Protein AF-A0A8T1FCG0-F1 (afdb_monomer)

Structure (mmCIF, N/CA/C/O backbone):
data_AF-A0A8T1FCG0-F1
#
_entry.id   AF-A0A8T1FCG0-F1
#
loop_
_atom_site.group_PDB
_atom_site.id
_atom_site.type_symbol
_atom_site.label_atom_id
_atom_site.label_alt_id
_atom_site.label_comp_id
_atom_site.label_asym_id
_atom_site.label_entity_id
_atom_site.label_seq_id
_atom_site.pdbx_PDB_ins_code
_atom_site.Cartn_x
_atom_site.Cartn_y
_atom_site.Cartn_z
_atom_site.occupancy
_atom_site.B_iso_or_equiv
_atom_site.auth_seq_id
_atom_site.auth_comp_id
_atom_site.auth_asym_id
_atom_site.auth_atom_id
_atom_site.pdbx_PDB_model_num
ATOM 1 N N . MET A 1 1 ? 35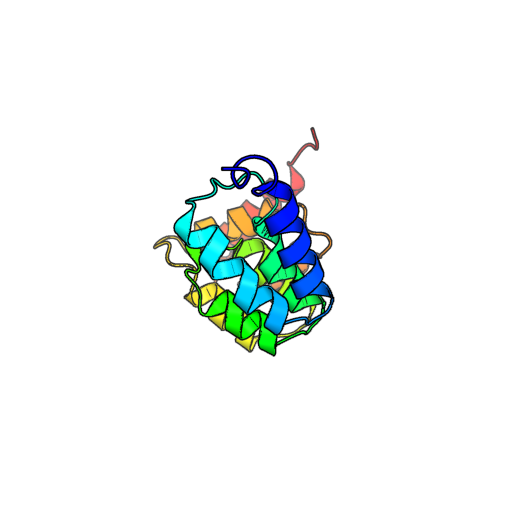.659 -5.827 -9.147 1.00 42.56 1 MET A N 1
ATOM 2 C CA . MET A 1 1 ? 35.041 -5.728 -7.807 1.00 42.56 1 MET A CA 1
ATOM 3 C C . MET A 1 1 ? 34.574 -4.285 -7.598 1.00 42.56 1 MET A C 1
ATOM 5 O O . MET A 1 1 ? 35.308 -3.496 -7.034 1.00 42.56 1 MET A O 1
ATOM 9 N N . TYR A 1 2 ? 33.410 -3.914 -8.152 1.00 37.88 2 TYR A N 1
ATOM 10 C CA . TYR A 1 2 ? 32.865 -2.536 -8.145 1.00 37.88 2 TYR A CA 1
ATOM 11 C C . TYR A 1 2 ? 31.320 -2.526 -8.017 1.00 37.88 2 TYR A C 1
ATOM 13 O O . TYR A 1 2 ? 30.64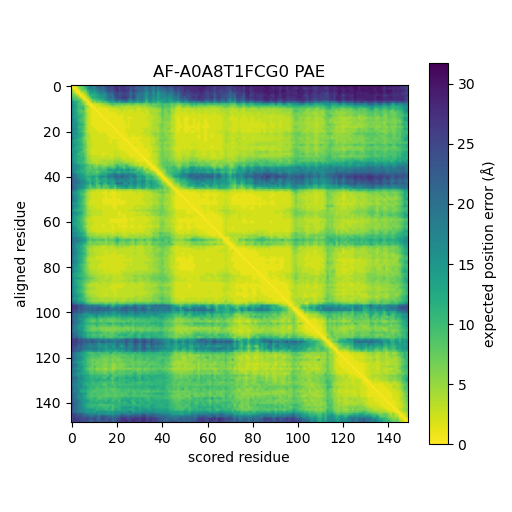2 -1.688 -8.591 1.00 37.88 2 TYR A O 1
ATOM 21 N N . MET A 1 3 ? 30.731 -3.489 -7.296 1.00 43.03 3 MET A N 1
ATOM 22 C CA . MET A 1 3 ? 29.271 -3.725 -7.287 1.00 43.03 3 MET A CA 1
ATOM 23 C C . MET A 1 3 ? 28.628 -3.631 -5.888 1.00 43.03 3 MET A C 1
ATOM 25 O O . MET A 1 3 ? 27.676 -4.355 -5.613 1.00 43.03 3 MET A O 1
ATOM 29 N N . CYS A 1 4 ? 29.126 -2.772 -4.984 1.00 42.62 4 CYS A N 1
ATOM 30 C CA . CYS A 1 4 ? 28.611 -2.734 -3.600 1.00 42.62 4 CYS A CA 1
ATOM 31 C C . CYS A 1 4 ? 28.156 -1.384 -3.017 1.00 42.62 4 CYS A C 1
ATOM 33 O O . CYS A 1 4 ? 27.703 -1.403 -1.882 1.00 42.62 4 CYS A O 1
ATOM 35 N N . TYR A 1 5 ? 28.179 -0.243 -3.721 1.00 41.16 5 TYR A N 1
ATOM 36 C CA . TYR A 1 5 ? 27.904 1.048 -3.043 1.00 41.16 5 TYR A CA 1
ATOM 37 C C . TYR A 1 5 ? 26.770 1.937 -3.580 1.00 41.16 5 TYR A C 1
ATOM 39 O O . TYR A 1 5 ? 26.550 3.001 -3.015 1.00 41.16 5 TYR A O 1
ATOM 47 N N . LEU A 1 6 ? 25.993 1.523 -4.590 1.00 41.69 6 LEU A N 1
ATOM 48 C CA . LEU A 1 6 ? 24.911 2.373 -5.140 1.00 41.69 6 LEU A CA 1
ATOM 49 C C . LEU A 1 6 ? 23.473 1.909 -4.844 1.00 41.69 6 LEU A C 1
ATOM 51 O O . LEU A 1 6 ? 22.525 2.597 -5.200 1.00 41.69 6 LEU A O 1
ATOM 55 N N . ALA A 1 7 ? 23.268 0.741 -4.237 1.00 50.88 7 ALA A N 1
ATOM 56 C CA . ALA A 1 7 ? 22.114 -0.070 -4.632 1.00 50.88 7 ALA A CA 1
ATOM 57 C C . ALA A 1 7 ? 20.973 -0.269 -3.613 1.00 50.88 7 ALA A C 1
ATOM 59 O O . ALA A 1 7 ? 20.158 -1.144 -3.867 1.00 50.88 7 ALA A O 1
ATOM 60 N N . SER A 1 8 ? 20.847 0.500 -2.518 1.00 65.31 8 SER A N 1
ATOM 61 C CA . SER A 1 8 ? 19.607 0.422 -1.708 1.00 65.31 8 SER A CA 1
ATOM 62 C C . SER A 1 8 ? 18.574 1.500 -2.059 1.00 65.31 8 SER A C 1
ATOM 64 O O . SER A 1 8 ? 17.501 1.117 -2.514 1.00 65.31 8 SER A O 1
ATOM 66 N N . PRO A 1 9 ? 18.845 2.821 -1.991 1.00 67.88 9 PRO A N 1
ATOM 67 C CA . PRO A 1 9 ? 17.790 3.815 -2.196 1.00 67.88 9 PRO A CA 1
ATOM 68 C C . PRO A 1 9 ? 17.453 3.965 -3.679 1.00 67.88 9 PRO A C 1
ATOM 70 O O . PRO A 1 9 ? 16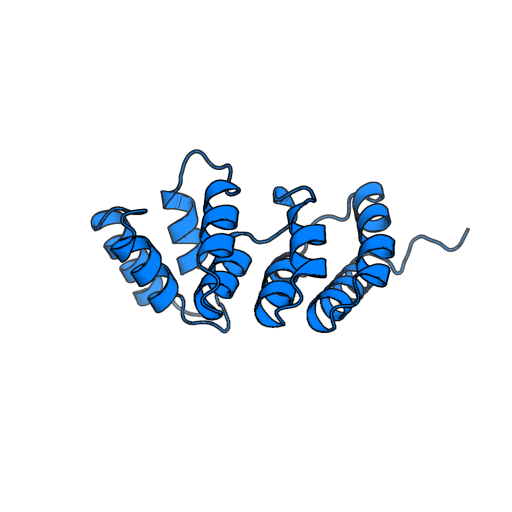.288 3.941 -4.041 1.00 67.88 9 PRO A O 1
ATOM 73 N N . ALA A 1 10 ? 18.472 4.010 -4.542 1.00 77.19 10 ALA A N 1
ATOM 74 C CA . ALA A 1 10 ? 18.288 4.188 -5.980 1.00 77.19 10 ALA A CA 1
ATOM 75 C C . ALA A 1 10 ? 17.562 3.007 -6.646 1.00 77.19 10 ALA A C 1
ATOM 77 O O . ALA A 1 10 ? 16.865 3.200 -7.635 1.00 77.19 10 ALA A O 1
ATOM 78 N N . ALA A 1 11 ? 17.713 1.786 -6.118 1.00 80.12 11 ALA A N 1
ATOM 79 C CA . ALA A 1 11 ? 17.000 0.619 -6.635 1.00 80.12 11 ALA A CA 1
ATOM 80 C C . ALA A 1 11 ? 15.502 0.688 -6.309 1.00 80.12 11 ALA A C 1
ATOM 82 O O . ALA A 1 11 ? 14.684 0.387 -7.173 1.00 80.12 11 ALA A O 1
ATOM 83 N N . PHE A 1 12 ? 15.149 1.120 -5.095 1.00 80.75 12 PHE A N 1
ATOM 84 C CA . PHE A 1 12 ? 13.755 1.352 -4.724 1.00 80.75 12 PHE A CA 1
ATOM 85 C C . PHE A 1 12 ? 13.170 2.571 -5.436 1.00 80.75 12 PHE A C 1
ATOM 87 O O . PHE A 1 12 ? 12.069 2.460 -5.947 1.00 80.75 12 PHE A O 1
ATOM 94 N N . ASP A 1 13 ? 13.921 3.667 -5.582 1.00 84.88 13 ASP A N 1
ATOM 95 C CA . ASP A 1 13 ? 13.491 4.839 -6.360 1.00 84.88 13 ASP A CA 1
ATOM 96 C C . ASP A 1 13 ? 13.232 4.467 -7.834 1.00 84.88 13 ASP A C 1
ATOM 98 O O . ASP A 1 13 ? 12.259 4.905 -8.442 1.00 84.88 13 ASP A O 1
ATOM 102 N N . ALA A 1 14 ? 14.086 3.620 -8.421 1.00 86.81 14 ALA A N 1
ATOM 103 C CA . ALA A 1 14 ? 13.901 3.126 -9.783 1.00 86.81 14 ALA A CA 1
ATOM 104 C C . ALA A 1 14 ? 12.711 2.164 -9.902 1.00 86.81 14 ALA A C 1
ATOM 106 O O . ALA A 1 14 ? 11.993 2.206 -10.900 1.00 86.81 14 ALA A O 1
ATOM 107 N N . LEU A 1 15 ? 12.495 1.303 -8.902 1.00 88.62 15 LEU A N 1
ATOM 108 C CA . LEU A 1 15 ? 11.327 0.425 -8.851 1.00 88.62 15 LEU A CA 1
ATOM 109 C C . LEU A 1 15 ? 10.034 1.233 -8.694 1.00 88.62 15 LEU A C 1
ATOM 111 O O . LEU A 1 15 ? 9.045 0.920 -9.348 1.00 88.62 15 LEU A O 1
ATOM 115 N N . ASP A 1 16 ? 10.065 2.286 -7.885 1.00 89.00 16 ASP A N 1
ATOM 116 C CA . ASP A 1 16 ? 8.945 3.195 -7.679 1.00 89.00 16 ASP A CA 1
ATOM 117 C C . ASP A 1 16 ? 8.601 3.968 -8.957 1.00 89.00 16 ASP A C 1
ATOM 119 O O . ASP A 1 16 ? 7.464 3.967 -9.424 1.00 89.00 16 ASP A O 1
ATOM 123 N N . ALA A 1 17 ? 9.612 4.522 -9.629 1.00 91.12 17 ALA A N 1
ATOM 124 C CA . ALA A 1 17 ? 9.427 5.141 -10.936 1.00 91.12 17 ALA A CA 1
ATOM 125 C C . ALA A 1 17 ? 8.883 4.143 -11.972 1.00 91.12 17 ALA A C 1
ATOM 127 O O . ALA A 1 17 ? 8.036 4.503 -12.790 1.00 91.12 17 ALA A O 1
ATOM 128 N N . ALA A 1 18 ? 9.340 2.889 -11.957 1.00 92.75 18 ALA A N 1
ATOM 129 C CA . ALA A 1 18 ? 8.804 1.851 -12.833 1.00 92.75 18 ALA A CA 1
ATOM 130 C C . ALA A 1 18 ? 7.336 1.524 -12.514 1.00 92.75 18 ALA A C 1
ATOM 132 O O . ALA A 1 18 ? 6.550 1.341 -13.441 1.00 92.75 18 ALA A O 1
ATOM 133 N N . ALA A 1 19 ? 6.957 1.504 -11.234 1.00 92.50 19 ALA A N 1
ATOM 134 C CA . ALA A 1 19 ? 5.582 1.320 -10.779 1.00 92.50 19 ALA A CA 1
ATOM 135 C C . ALA A 1 19 ? 4.657 2.449 -11.245 1.00 92.50 19 ALA A C 1
ATOM 137 O O . ALA A 1 19 ? 3.606 2.175 -11.823 1.00 92.50 19 ALA A O 1
ATOM 138 N N . VAL A 1 20 ? 5.082 3.703 -11.077 1.00 93.81 20 VAL A N 1
ATOM 139 C CA . VAL A 1 20 ? 4.322 4.888 -11.503 1.00 93.81 20 VAL A CA 1
ATOM 140 C C . VAL A 1 20 ? 4.169 4.971 -13.024 1.00 93.81 20 VAL A C 1
ATOM 142 O O . VAL A 1 20 ? 3.145 5.446 -13.498 1.00 93.81 20 VAL A O 1
ATOM 145 N N . ASN A 1 21 ? 5.168 4.526 -13.794 1.00 95.38 21 ASN A N 1
ATOM 146 C CA . ASN A 1 21 ? 5.153 4.614 -15.261 1.00 95.38 21 ASN A CA 1
ATOM 147 C C . ASN A 1 21 ? 4.677 3.329 -15.969 1.00 95.38 21 ASN A C 1
ATOM 149 O O . ASN A 1 21 ? 4.607 3.303 -17.197 1.00 95.38 21 ASN A O 1
ATOM 153 N N . GLY A 1 22 ? 4.398 2.245 -15.236 1.00 94.19 22 GLY A N 1
ATOM 154 C CA . GLY A 1 22 ? 3.942 0.977 -15.820 1.00 94.19 22 GLY A CA 1
ATOM 155 C C . GLY A 1 22 ? 5.042 0.143 -16.489 1.00 94.19 22 GLY A C 1
ATOM 156 O O . GLY A 1 22 ? 4.763 -0.688 -17.350 1.00 94.19 22 GLY A O 1
ATOM 157 N N . HIS A 1 23 ? 6.308 0.345 -16.124 1.00 95.50 23 HIS A N 1
ATOM 158 C CA . HIS A 1 23 ? 7.449 -0.374 -16.702 1.00 95.50 23 HIS A CA 1
ATOM 159 C C . HIS A 1 23 ? 7.671 -1.733 -16.013 1.00 95.50 23 HIS A C 1
ATOM 161 O O . HIS A 1 23 ? 8.599 -1.922 -15.217 1.00 95.50 23 HIS A O 1
ATOM 167 N N . LEU A 1 24 ? 6.800 -2.703 -16.306 1.00 95.00 24 LEU A N 1
ATOM 168 C CA . LEU A 1 24 ? 6.853 -4.049 -15.720 1.00 95.00 24 LEU A CA 1
ATOM 169 C C . LEU A 1 24 ? 8.190 -4.772 -15.969 1.00 95.00 24 LEU A C 1
ATOM 171 O O . LEU A 1 24 ? 8.664 -5.526 -15.119 1.00 95.00 24 LEU A O 1
ATOM 175 N N . ASP A 1 25 ? 8.804 -4.564 -17.128 1.00 94.25 25 ASP A N 1
ATOM 176 C CA . ASP A 1 25 ? 10.103 -5.128 -17.499 1.00 94.25 25 ASP A CA 1
ATOM 177 C C . ASP A 1 25 ? 11.226 -4.688 -16.546 1.00 94.25 25 ASP A C 1
ATOM 179 O O . ASP A 1 25 ? 12.004 -5.521 -16.070 1.00 94.25 25 ASP A O 1
ATOM 183 N N . VAL A 1 26 ? 11.250 -3.404 -16.185 1.00 90.12 26 VAL A N 1
ATOM 184 C CA . VAL A 1 26 ? 12.176 -2.845 -15.193 1.00 90.12 26 VAL A CA 1
ATOM 185 C C . VAL A 1 26 ? 11.902 -3.441 -13.811 1.00 90.12 26 VAL A C 1
ATOM 187 O O . VAL A 1 26 ? 12.834 -3.875 -13.130 1.00 90.12 26 VAL A O 1
ATOM 190 N N . GLY A 1 27 ? 10.630 -3.556 -13.415 1.00 88.62 27 GLY A N 1
ATOM 191 C CA . GLY A 1 27 ? 10.242 -4.198 -12.153 1.00 88.62 27 GLY A CA 1
ATOM 192 C C . GLY A 1 27 ? 10.693 -5.663 -12.059 1.00 88.62 27 GLY A C 1
ATOM 193 O O . GLY A 1 27 ? 11.237 -6.091 -11.035 1.00 88.62 27 GLY A O 1
ATOM 194 N N . ARG A 1 28 ? 10.548 -6.426 -13.150 1.00 91.50 28 ARG A N 1
ATOM 195 C CA . ARG A 1 28 ? 11.026 -7.816 -13.264 1.00 91.50 28 ARG A CA 1
ATOM 196 C C . ARG A 1 28 ? 12.535 -7.938 -13.126 1.00 91.50 28 ARG A C 1
ATOM 198 O O . ARG A 1 28 ? 13.015 -8.9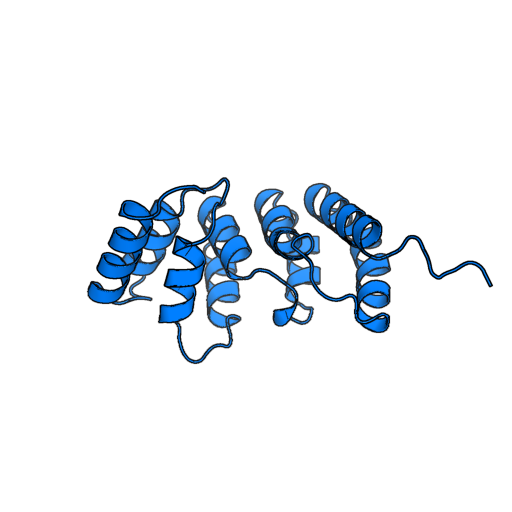15 -12.557 1.00 91.50 28 ARG A O 1
ATOM 205 N N . TYR A 1 29 ? 13.274 -6.951 -13.619 1.00 89.00 29 TYR A N 1
ATOM 206 C CA . TYR A 1 29 ? 14.720 -6.917 -13.472 1.00 89.00 29 TYR A CA 1
ATOM 207 C C . TYR A 1 29 ? 15.148 -6.557 -12.042 1.00 89.00 29 TYR A C 1
ATOM 209 O O . TYR A 1 29 ? 16.032 -7.206 -11.492 1.00 89.00 29 TYR A O 1
ATOM 217 N 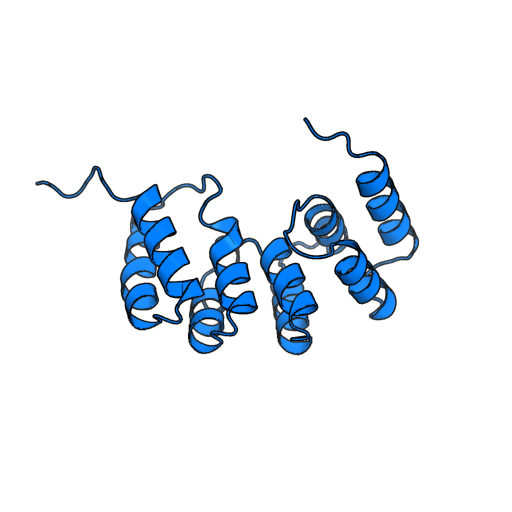N . ILE A 1 30 ? 14.529 -5.556 -11.409 1.00 86.56 30 ILE A N 1
ATOM 218 C CA . ILE A 1 30 ? 14.992 -5.017 -10.118 1.00 86.56 30 ILE A CA 1
ATOM 219 C C . ILE A 1 30 ? 14.627 -5.924 -8.934 1.00 86.56 30 ILE A C 1
ATOM 221 O O . ILE A 1 30 ? 15.483 -6.195 -8.091 1.00 86.56 30 ILE A O 1
ATOM 225 N N . VAL A 1 31 ? 13.386 -6.418 -8.860 1.00 85.50 31 VAL A N 1
ATOM 226 C CA . VAL A 1 31 ? 12.868 -7.133 -7.675 1.00 85.50 31 VAL A CA 1
ATOM 227 C C . VAL A 1 31 ? 13.740 -8.325 -7.233 1.00 85.50 31 VAL A C 1
ATOM 229 O O . VAL A 1 31 ? 14.042 -8.400 -6.039 1.00 85.50 31 VAL A O 1
ATOM 232 N N . PRO A 1 32 ? 14.215 -9.224 -8.122 1.00 83.88 32 PRO A N 1
ATOM 233 C CA . PRO A 1 32 ? 15.096 -10.327 -7.719 1.00 83.88 32 PRO A CA 1
ATOM 234 C C . PRO A 1 32 ? 16.403 -9.848 -7.071 1.00 83.88 32 PRO A C 1
ATOM 236 O O . PRO A 1 32 ? 16.818 -10.365 -6.038 1.00 83.88 32 PRO A O 1
ATOM 239 N N . HIS A 1 33 ? 17.013 -8.791 -7.615 1.00 79.31 33 HIS A N 1
ATOM 240 C CA . HIS A 1 33 ? 18.267 -8.242 -7.097 1.00 79.31 33 HIS A CA 1
ATOM 241 C C . HIS A 1 33 ? 18.102 -7.599 -5.720 1.00 79.31 33 HIS A C 1
ATOM 243 O O . HIS A 1 33 ? 19.031 -7.622 -4.909 1.00 79.31 33 HIS A O 1
ATOM 249 N N . VAL A 1 34 ? 16.936 -7.004 -5.461 1.00 76.81 34 VAL A N 1
ATOM 250 C CA . VAL A 1 34 ? 16.626 -6.422 -4.155 1.00 76.81 34 VAL A CA 1
ATOM 251 C C . VAL A 1 34 ? 16.396 -7.530 -3.117 1.00 76.81 34 VAL A C 1
ATOM 253 O O . VAL A 1 34 ? 16.898 -7.425 -1.995 1.00 76.81 34 VAL A O 1
ATOM 256 N N . LYS A 1 35 ? 15.719 -8.622 -3.507 1.00 72.25 35 LYS A N 1
ATOM 257 C CA . LYS A 1 35 ? 15.494 -9.828 -2.685 1.00 72.25 35 LYS A CA 1
ATOM 258 C C . LYS A 1 35 ? 16.783 -10.505 -2.250 1.00 72.25 35 LYS A C 1
ATOM 260 O O . LYS A 1 35 ? 17.000 -10.689 -1.052 1.00 72.25 35 LYS A O 1
ATOM 265 N N . ASP A 1 36 ? 17.667 -10.800 -3.194 1.00 70.75 36 ASP A N 1
ATOM 266 C CA . ASP A 1 36 ? 18.903 -11.537 -2.916 1.00 70.75 36 ASP A CA 1
ATOM 267 C C . ASP A 1 36 ? 19.831 -10.799 -1.945 1.00 70.75 36 ASP A C 1
ATOM 269 O O . ASP A 1 36 ? 20.568 -11.409 -1.168 1.00 70.75 36 ASP A O 1
ATOM 273 N N . LYS A 1 37 ? 19.780 -9.465 -1.958 1.00 66.19 37 LYS A N 1
ATOM 274 C CA . LYS A 1 37 ? 20.667 -8.611 -1.164 1.00 66.19 37 LYS A CA 1
ATOM 275 C C . LYS A 1 37 ? 20.113 -8.240 0.211 1.00 66.19 37 LYS A C 1
ATOM 277 O O . LYS A 1 37 ? 20.800 -7.530 0.943 1.00 66.19 37 LYS A O 1
ATOM 282 N N . LYS A 1 38 ? 18.920 -8.732 0.581 1.00 62.88 38 LYS A N 1
ATOM 283 C CA . LYS A 1 38 ? 18.270 -8.493 1.885 1.00 62.88 38 LYS A CA 1
ATOM 284 C C . LYS A 1 38 ? 18.275 -7.014 2.289 1.00 62.88 38 LYS A C 1
ATOM 286 O O . LYS A 1 38 ? 18.604 -6.683 3.429 1.00 62.88 38 LYS A O 1
ATOM 291 N N . TYR A 1 39 ? 17.974 -6.115 1.352 1.00 63.09 39 TYR A N 1
ATOM 292 C CA . TYR A 1 39 ? 17.934 -4.691 1.674 1.00 63.09 39 TYR A CA 1
ATOM 293 C C . TYR A 1 39 ? 16.904 -4.437 2.777 1.00 63.09 39 TYR A C 1
ATOM 295 O O . TYR A 1 39 ? 15.728 -4.755 2.624 1.00 63.09 39 TYR A O 1
ATOM 303 N N . VAL A 1 40 ? 17.370 -3.898 3.906 1.00 51.53 40 VAL A N 1
ATOM 304 C CA . VAL A 1 40 ? 16.512 -3.590 5.051 1.00 51.53 40 VAL A CA 1
ATOM 305 C C . VAL A 1 40 ? 15.733 -2.312 4.760 1.00 51.53 40 VAL A C 1
ATOM 307 O O . VAL A 1 40 ? 16.295 -1.312 4.311 1.00 51.53 40 VAL A O 1
ATOM 310 N N . HIS A 1 41 ? 14.429 -2.393 5.006 1.00 51.59 41 HIS A N 1
ATOM 311 C CA . HIS A 1 41 ? 13.436 -1.354 4.786 1.00 51.59 41 HIS A CA 1
ATOM 312 C C . HIS A 1 41 ? 13.776 -0.076 5.560 1.00 51.59 41 HIS A C 1
ATOM 314 O O . HIS A 1 41 ? 13.818 -0.065 6.787 1.00 51.59 41 HIS A O 1
ATOM 320 N N . GLY A 1 42 ? 13.988 1.011 4.827 1.00 46.91 42 GLY A N 1
ATOM 321 C CA . GLY A 1 42 ? 13.958 2.368 5.352 1.00 46.91 42 GLY A CA 1
ATOM 322 C C . GLY A 1 42 ? 13.024 3.163 4.459 1.00 46.91 42 GLY A C 1
ATOM 323 O O . GLY A 1 42 ? 13.481 3.700 3.455 1.00 46.91 42 GLY A O 1
ATOM 324 N N . THR A 1 43 ? 11.727 3.109 4.771 1.00 51.25 43 THR A N 1
ATOM 325 C CA . THR A 1 43 ? 10.617 3.952 4.270 1.00 51.25 43 THR A CA 1
ATOM 326 C C . THR A 1 43 ? 10.306 3.995 2.763 1.00 51.25 43 THR A C 1
ATOM 328 O O . THR A 1 43 ? 9.153 4.190 2.410 1.00 51.25 43 THR A O 1
ATOM 331 N N . LYS A 1 44 ? 11.257 3.766 1.850 1.00 52.94 44 LYS A N 1
ATOM 332 C CA . LYS A 1 44 ? 11.062 3.963 0.397 1.00 52.94 44 LYS A CA 1
ATOM 333 C C . LYS A 1 44 ? 10.321 2.847 -0.341 1.00 52.94 44 LYS A C 1
ATOM 335 O O . LYS A 1 44 ? 9.795 3.085 -1.418 1.00 52.94 44 LYS A O 1
ATOM 340 N N . ALA A 1 45 ? 10.305 1.632 0.196 1.00 61.31 45 ALA A N 1
ATOM 341 C CA . ALA A 1 45 ? 9.600 0.514 -0.433 1.00 61.31 45 ALA A CA 1
ATOM 342 C C . ALA A 1 45 ? 8.130 0.401 -0.010 1.00 61.31 45 ALA A C 1
ATOM 344 O O . ALA A 1 45 ? 7.372 -0.291 -0.686 1.00 61.31 45 ALA A O 1
ATOM 345 N N . ALA A 1 46 ? 7.740 1.125 1.044 1.00 66.94 46 ALA A N 1
ATOM 346 C CA . ALA A 1 46 ? 6.393 1.119 1.591 1.00 66.94 46 ALA A CA 1
ATOM 347 C C . ALA A 1 46 ? 5.349 1.502 0.518 1.00 66.94 46 ALA A C 1
ATOM 349 O O . ALA A 1 46 ? 4.488 0.692 0.185 1.00 66.94 46 ALA A O 1
ATOM 350 N N . GLY A 1 47 ? 5.517 2.643 -0.157 1.00 82.94 47 GLY A N 1
ATOM 351 C CA . GLY A 1 47 ? 4.511 3.163 -1.095 1.00 82.94 47 GLY A CA 1
ATOM 352 C C . GLY A 1 47 ? 4.501 2.577 -2.514 1.00 82.94 47 GLY A C 1
ATOM 353 O O . GLY A 1 47 ? 3.587 2.873 -3.278 1.00 82.94 47 GLY A O 1
ATOM 354 N N . ILE A 1 48 ? 5.465 1.733 -2.906 1.00 89.31 48 ILE A N 1
ATOM 355 C CA . ILE A 1 48 ? 5.637 1.316 -4.320 1.00 89.31 48 ILE A CA 1
ATOM 356 C C . ILE A 1 48 ? 4.384 0.620 -4.872 1.00 89.31 48 ILE A C 1
ATOM 358 O O . ILE A 1 48 ? 3.945 0.889 -5.994 1.00 89.31 48 ILE A O 1
ATOM 362 N N . LEU A 1 49 ? 3.790 -0.283 -4.084 1.00 90.81 49 LEU A N 1
ATOM 363 C CA . LEU A 1 49 ? 2.567 -0.976 -4.486 1.00 90.81 49 LEU A CA 1
ATOM 364 C C . LEU A 1 49 ? 1.392 0.008 -4.594 1.00 90.81 49 LEU A C 1
ATOM 366 O O . LEU A 1 49 ? 0.657 -0.034 -5.578 1.00 90.81 49 LEU A O 1
ATOM 370 N N . ALA A 1 50 ? 1.252 0.925 -3.634 1.00 91.12 50 ALA A N 1
ATOM 371 C CA . ALA A 1 50 ? 0.226 1.96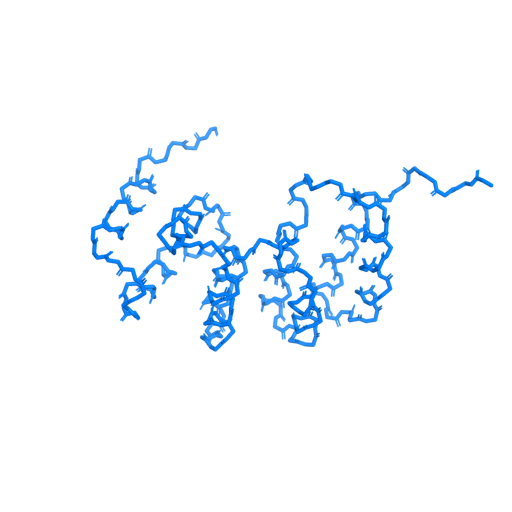3 -3.656 1.00 91.12 50 ALA A CA 1
ATOM 372 C C . ALA A 1 50 ? 0.359 2.874 -4.889 1.00 91.12 50 ALA A C 1
ATOM 374 O O . ALA A 1 50 ? -0.631 3.158 -5.559 1.00 91.12 50 ALA A O 1
ATOM 375 N N . HIS A 1 51 ? 1.581 3.261 -5.258 1.00 91.75 51 HIS A N 1
ATOM 376 C CA . HIS A 1 51 ? 1.848 4.069 -6.444 1.00 91.75 51 HIS A CA 1
ATOM 377 C C . HIS A 1 51 ? 1.474 3.355 -7.750 1.00 91.75 51 HIS A C 1
ATOM 379 O O . HIS A 1 51 ? 0.849 3.970 -8.614 1.00 91.75 51 HIS A O 1
ATOM 385 N N . ALA A 1 52 ? 1.773 2.056 -7.884 1.00 94.38 52 ALA A N 1
ATOM 386 C CA . ALA A 1 52 ? 1.331 1.262 -9.037 1.00 94.38 52 ALA A CA 1
ATOM 387 C C . ALA A 1 52 ? -0.205 1.210 -9.149 1.00 94.38 52 ALA A C 1
ATOM 389 O O . ALA A 1 52 ? -0.759 1.313 -10.249 1.00 94.38 52 ALA A O 1
ATOM 390 N N . ILE A 1 53 ? -0.894 1.072 -8.009 1.00 94.31 53 ILE A N 1
ATOM 391 C CA . ILE A 1 53 ? -2.360 1.038 -7.926 1.00 94.31 53 ILE A CA 1
ATOM 392 C C . ILE A 1 53 ? -2.952 2.382 -8.346 1.00 94.31 53 ILE A C 1
ATOM 394 O O . ILE A 1 53 ? -3.827 2.422 -9.215 1.00 94.31 53 ILE A O 1
ATOM 398 N N . SER A 1 54 ? -2.438 3.480 -7.792 1.00 92.69 54 SER A N 1
ATOM 399 C CA . SER A 1 54 ? -2.880 4.837 -8.118 1.00 92.69 54 SER A CA 1
ATOM 400 C C . SER A 1 54 ? -2.615 5.211 -9.574 1.00 92.69 54 SER A C 1
ATOM 402 O O . SER A 1 54 ? -3.444 5.868 -10.202 1.00 92.69 54 SER A O 1
ATOM 404 N N . ALA A 1 55 ? -1.503 4.741 -10.143 1.00 93.81 55 ALA A N 1
ATOM 405 C CA . ALA A 1 55 ? -1.197 4.889 -11.564 1.00 93.81 55 ALA A CA 1
ATOM 406 C C . ALA A 1 55 ? -2.010 3.935 -12.466 1.00 93.81 55 ALA A C 1
ATOM 408 O O . ALA A 1 55 ? -2.014 4.085 -13.687 1.00 93.81 55 ALA A O 1
ATOM 409 N N . ARG A 1 56 ? -2.758 2.988 -11.877 1.00 93.62 56 ARG A N 1
ATOM 410 C CA . ARG A 1 56 ? -3.631 2.010 -12.554 1.00 93.62 56 ARG A CA 1
ATOM 411 C C . ARG A 1 56 ? -2.882 1.047 -13.485 1.00 93.62 56 ARG A C 1
ATOM 413 O O . ARG A 1 56 ? -3.470 0.498 -14.420 1.00 93.62 56 ARG A O 1
ATOM 420 N N . HIS A 1 57 ? -1.606 0.790 -13.205 1.00 95.25 57 HIS A N 1
ATOM 421 C CA . HIS A 1 57 ? -0.773 -0.157 -13.950 1.00 95.25 57 HIS A CA 1
ATOM 422 C C . HIS A 1 57 ? -0.928 -1.576 -13.395 1.00 95.25 57 HIS A C 1
ATOM 424 O O . HIS A 1 57 ? -0.085 -2.082 -12.655 1.00 95.25 57 HIS A O 1
ATOM 430 N N . MET A 1 58 ? -2.057 -2.214 -13.721 1.00 93.69 58 MET A N 1
ATOM 431 C CA . MET A 1 58 ? -2.455 -3.495 -13.123 1.00 93.69 58 MET A CA 1
ATOM 432 C C . MET A 1 58 ? -1.487 -4.646 -13.388 1.00 93.69 58 MET A C 1
ATOM 434 O O . MET A 1 58 ? -1.339 -5.526 -12.553 1.00 93.69 58 MET A O 1
ATOM 438 N N . ASP A 1 59 ? -0.799 -4.647 -14.520 1.00 95.56 59 ASP A N 1
ATOM 439 C CA . ASP A 1 59 ? 0.245 -5.621 -14.827 1.00 95.56 59 ASP A CA 1
ATOM 440 C C . ASP A 1 59 ? 1.432 -5.532 -13.853 1.00 95.56 59 ASP A C 1
ATOM 442 O O . ASP A 1 59 ? 1.961 -6.560 -13.416 1.00 95.56 59 ASP A O 1
ATOM 446 N N . VAL A 1 60 ? 1.806 -4.313 -13.454 1.00 94.94 60 VAL A N 1
ATOM 447 C CA . VAL A 1 60 ? 2.795 -4.070 -12.401 1.00 94.94 60 VAL A CA 1
ATOM 448 C C . VAL A 1 60 ? 2.235 -4.424 -11.025 1.00 94.94 60 VAL A C 1
ATOM 450 O O . VAL A 1 60 ? 2.921 -5.103 -10.262 1.00 94.94 60 VAL A O 1
ATOM 453 N N . VAL A 1 61 ? 0.989 -4.039 -10.724 1.00 94.75 61 VAL A N 1
ATOM 454 C CA . VAL A 1 61 ? 0.316 -4.384 -9.458 1.00 94.75 61 VAL A CA 1
ATOM 455 C C . VAL A 1 61 ? 0.289 -5.894 -9.251 1.00 94.75 61 VAL A C 1
ATOM 457 O O . VAL A 1 61 ? 0.729 -6.363 -8.208 1.00 94.75 61 VAL A O 1
ATOM 460 N N . GLU A 1 62 ? -0.160 -6.672 -10.237 1.00 9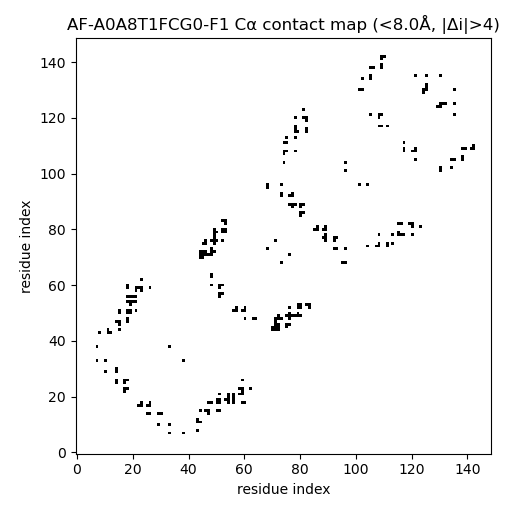4.00 62 GLU A N 1
ATOM 461 C CA . GLU A 1 62 ? -0.217 -8.135 -10.135 1.00 94.00 62 GLU A CA 1
ATOM 462 C C . GLU A 1 62 ? 1.173 -8.747 -9.945 1.00 94.00 62 GLU A C 1
ATOM 464 O O . GLU A 1 62 ? 1.348 -9.680 -9.160 1.00 94.00 62 GLU A O 1
ATOM 469 N N . TYR A 1 63 ? 2.187 -8.208 -10.628 1.00 93.50 63 TYR A N 1
ATOM 470 C CA . TYR A 1 63 ? 3.554 -8.681 -10.461 1.00 93.50 63 TYR A CA 1
ATOM 471 C C . TYR A 1 63 ? 4.091 -8.423 -9.050 1.00 93.50 63 TYR A C 1
ATOM 473 O O . TYR A 1 63 ? 4.654 -9.342 -8.450 1.00 93.50 63 TYR A O 1
ATOM 481 N N . LEU A 1 64 ? 3.923 -7.202 -8.529 1.00 90.44 64 LEU A N 1
ATOM 482 C CA . LEU A 1 64 ? 4.367 -6.811 -7.190 1.00 90.44 64 LEU A CA 1
ATOM 483 C C . LEU A 1 64 ? 3.576 -7.557 -6.110 1.00 90.44 64 LEU A C 1
ATOM 485 O O . LEU A 1 64 ? 4.174 -8.155 -5.220 1.00 90.44 64 LEU A O 1
ATOM 489 N N . PHE A 1 65 ? 2.249 -7.602 -6.225 1.00 88.75 65 PHE A N 1
ATOM 490 C CA . PHE A 1 65 ? 1.364 -8.290 -5.286 1.00 88.75 65 PHE A CA 1
ATOM 491 C C . PHE A 1 65 ? 1.592 -9.808 -5.259 1.00 88.75 65 PHE A C 1
ATOM 493 O O . PHE A 1 65 ? 1.445 -10.433 -4.215 1.00 88.75 65 PHE A O 1
ATOM 500 N N . GLY A 1 66 ? 2.015 -10.403 -6.380 1.00 88.31 66 GLY A N 1
ATOM 501 C CA . GLY A 1 66 ? 2.450 -11.801 -6.446 1.00 88.31 66 GLY A CA 1
ATOM 502 C C . GLY A 1 66 ? 3.813 -12.080 -5.797 1.00 88.31 66 GLY A C 1
ATOM 503 O O . GLY A 1 66 ? 4.222 -13.239 -5.713 1.00 88.31 66 GLY A O 1
ATOM 504 N N . GLN A 1 67 ? 4.542 -11.048 -5.359 1.00 85.25 67 GLN A N 1
ATOM 505 C CA . GLN A 1 67 ? 5.728 -11.215 -4.519 1.00 85.25 67 GLN A CA 1
ATOM 506 C C . GLN A 1 67 ? 5.326 -11.439 -3.052 1.00 85.25 67 GLN A C 1
ATOM 508 O O . GLN A 1 67 ? 4.153 -11.538 -2.714 1.00 85.25 67 GLN A O 1
ATOM 513 N N . ASP A 1 68 ? 6.313 -11.549 -2.163 1.00 77.31 68 ASP A N 1
ATOM 514 C CA . ASP A 1 68 ? 6.040 -11.651 -0.732 1.00 77.31 68 ASP A CA 1
ATOM 515 C C . ASP A 1 68 ? 5.386 -10.347 -0.249 1.00 77.31 68 ASP A C 1
ATOM 517 O O . ASP A 1 68 ? 6.010 -9.288 -0.302 1.00 77.31 68 ASP A O 1
ATOM 521 N N . SER A 1 69 ? 4.128 -10.424 0.190 1.00 69.69 69 SER A N 1
ATOM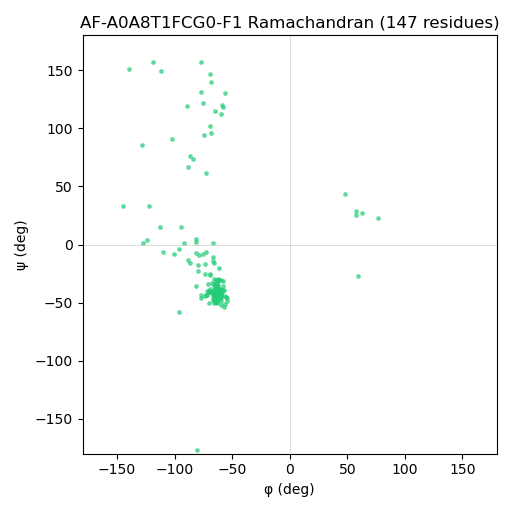 522 C CA . SER A 1 69 ? 3.333 -9.261 0.589 1.00 69.69 69 SER A CA 1
ATOM 523 C C . SER A 1 69 ? 3.877 -8.550 1.829 1.00 69.69 69 SER A C 1
ATOM 525 O O . SER A 1 69 ? 3.545 -7.390 2.043 1.00 69.69 69 SER A O 1
ATOM 527 N N . SER A 1 70 ? 4.764 -9.193 2.601 1.00 72.25 70 SER A N 1
ATOM 528 C CA . SER A 1 70 ? 5.451 -8.571 3.744 1.00 72.25 70 SER A CA 1
ATOM 529 C C . SER A 1 70 ? 6.427 -7.453 3.356 1.00 72.25 70 SER A C 1
ATOM 531 O O . SER A 1 70 ? 6.932 -6.747 4.226 1.00 72.25 70 SER A O 1
ATOM 533 N N . TRP A 1 71 ? 6.719 -7.306 2.062 1.00 74.12 71 TRP A N 1
ATOM 534 C CA . TRP A 1 71 ? 7.606 -6.278 1.518 1.00 74.12 71 TRP A CA 1
ATOM 535 C C . TRP A 1 71 ? 6.904 -4.964 1.210 1.00 74.12 71 TRP A C 1
ATOM 537 O O . TRP A 1 71 ? 7.580 -3.969 0.957 1.00 74.12 71 TRP A O 1
ATOM 547 N N . TRP A 1 72 ? 5.579 -4.981 1.153 1.00 83.44 72 TRP A N 1
ATOM 548 C CA . TRP A 1 72 ? 4.786 -3.853 0.699 1.00 83.44 72 TRP A CA 1
ATOM 549 C C . TRP A 1 72 ? 4.001 -3.282 1.862 1.00 83.44 72 TRP A C 1
ATOM 551 O O . TRP A 1 72 ? 3.563 -4.017 2.748 1.00 83.44 72 TRP A O 1
ATOM 561 N N . ASP A 1 73 ? 3.766 -1.979 1.812 1.00 84.56 73 ASP A N 1
ATOM 562 C CA . ASP A 1 73 ? 2.804 -1.355 2.698 1.00 84.56 73 ASP A CA 1
ATOM 563 C C . ASP A 1 73 ? 1.391 -1.696 2.224 1.00 84.56 73 ASP A C 1
ATOM 565 O O . ASP A 1 73 ? 0.842 -1.098 1.293 1.00 84.56 73 ASP A O 1
ATOM 569 N N . LEU A 1 74 ? 0.823 -2.751 2.808 1.00 86.81 74 LEU A N 1
ATOM 570 C CA . LEU A 1 74 ? -0.520 -3.198 2.456 1.00 86.81 74 LEU A CA 1
ATOM 571 C C . LEU A 1 74 ? -1.589 -2.208 2.929 1.00 86.81 74 LEU A C 1
ATOM 573 O O . LEU A 1 74 ? -2.659 -2.171 2.323 1.00 86.81 74 LEU A O 1
ATOM 577 N N . ALA A 1 75 ? -1.318 -1.407 3.965 1.00 85.75 75 ALA A N 1
ATOM 578 C CA . ALA A 1 75 ? -2.242 -0.379 4.426 1.00 85.75 75 ALA A CA 1
ATOM 579 C C . ALA A 1 75 ? -2.323 0.753 3.397 1.00 85.75 75 ALA A C 1
ATOM 581 O O . ALA A 1 75 ? -3.415 1.068 2.917 1.00 85.75 75 ALA A O 1
ATOM 582 N N . GLU A 1 76 ? -1.179 1.285 2.960 1.00 86.19 76 GLU A N 1
ATOM 583 C CA . GLU A 1 76 ? -1.136 2.308 1.913 1.00 86.19 76 GLU A CA 1
ATOM 584 C C . GLU A 1 76 ? -1.675 1.779 0.573 1.00 86.19 76 GLU A C 1
ATOM 586 O O . GLU A 1 76 ? -2.438 2.463 -0.115 1.00 86.19 76 GLU A O 1
ATOM 591 N N . ALA A 1 77 ? -1.362 0.528 0.217 1.00 90.25 77 ALA A N 1
ATOM 592 C CA . ALA A 1 77 ? -1.895 -0.107 -0.987 1.00 90.25 77 ALA A CA 1
ATOM 593 C C . ALA A 1 77 ? -3.423 -0.274 -0.941 1.00 90.25 77 ALA A C 1
ATOM 595 O O . ALA A 1 77 ? -4.098 -0.075 -1.953 1.00 90.25 77 ALA A O 1
ATOM 596 N N . PHE A 1 78 ? -3.983 -0.620 0.220 1.00 90.19 78 PHE A N 1
ATOM 597 C CA . PHE A 1 78 ? -5.428 -0.726 0.408 1.00 90.19 78 PHE A CA 1
ATOM 598 C C . PHE A 1 78 ? -6.110 0.637 0.299 1.00 90.19 78 PHE A C 1
ATOM 600 O O . PHE A 1 78 ? -7.095 0.761 -0.428 1.00 90.19 78 PHE A O 1
ATOM 607 N N . ILE A 1 79 ? -5.554 1.663 0.954 1.00 87.25 79 ILE A N 1
ATOM 608 C CA . ILE A 1 79 ? -6.026 3.049 0.838 1.00 87.25 79 ILE A CA 1
ATOM 609 C C . ILE A 1 79 ? -6.054 3.471 -0.637 1.00 87.25 79 ILE A C 1
ATOM 611 O O . ILE A 1 79 ? -7.075 3.961 -1.121 1.00 87.25 79 ILE A O 1
ATOM 615 N N . ALA A 1 80 ? -4.965 3.231 -1.375 1.00 90.50 80 ALA A N 1
ATOM 616 C CA . ALA A 1 80 ? -4.891 3.543 -2.799 1.00 90.50 80 ALA A CA 1
ATOM 617 C C . ALA A 1 80 ? -5.950 2.781 -3.611 1.00 90.50 80 ALA A C 1
ATOM 619 O O . ALA A 1 80 ? -6.633 3.386 -4.434 1.00 90.50 80 ALA A O 1
ATOM 620 N N . ALA A 1 81 ? -6.140 1.480 -3.358 1.00 91.88 81 ALA A N 1
ATOM 621 C CA . ALA A 1 81 ? -7.121 0.652 -4.063 1.00 91.88 81 ALA A CA 1
ATOM 622 C C . ALA A 1 81 ? -8.563 1.129 -3.843 1.00 91.88 81 ALA A C 1
ATOM 624 O O . ALA A 1 81 ? -9.344 1.163 -4.796 1.00 91.88 81 ALA A O 1
ATOM 625 N N . VAL A 1 82 ? -8.906 1.532 -2.615 1.00 90.00 82 VAL A N 1
ATOM 626 C CA . VAL A 1 82 ? -10.211 2.133 -2.305 1.00 90.00 82 VAL A CA 1
ATOM 627 C C . VAL A 1 82 ? -10.354 3.489 -2.999 1.00 90.00 82 VAL A C 1
ATOM 629 O O . VAL A 1 82 ? -11.386 3.741 -3.617 1.00 90.00 82 VAL A O 1
ATOM 632 N N . ALA A 1 83 ? -9.313 4.327 -2.974 1.00 88.56 83 ALA A N 1
ATOM 633 C CA . ALA A 1 83 ? -9.325 5.647 -3.605 1.00 88.56 83 ALA A CA 1
ATOM 634 C C . ALA A 1 83 ? -9.520 5.597 -5.132 1.00 88.56 83 ALA A C 1
ATOM 636 O O . ALA A 1 83 ? -10.127 6.505 -5.696 1.00 88.56 83 ALA A O 1
ATOM 637 N N . VAL A 1 84 ? -9.037 4.546 -5.805 1.00 90.56 84 VAL A N 1
ATOM 638 C CA . VAL A 1 84 ? -9.262 4.326 -7.247 1.00 90.56 84 VAL A CA 1
ATOM 639 C C . VAL A 1 84 ? -10.467 3.425 -7.558 1.00 90.56 84 VAL A C 1
ATOM 641 O O . VAL A 1 84 ? -10.578 2.931 -8.681 1.00 90.56 84 VAL A O 1
ATOM 644 N N . GLU A 1 85 ? -11.349 3.191 -6.580 1.00 89.94 85 GLU A N 1
ATOM 645 C CA . GLU A 1 85 ? -12.576 2.378 -6.691 1.00 89.94 85 GLU A CA 1
ATOM 646 C C . GLU A 1 85 ? -12.337 0.924 -7.148 1.00 89.94 85 GLU A C 1
ATOM 648 O O . GLU A 1 85 ? -13.215 0.244 -7.684 1.00 89.94 85 GLU A O 1
ATOM 653 N N . GLN A 1 86 ? -11.138 0.389 -6.910 1.00 90.81 86 GLN A N 1
ATOM 654 C CA . GLN A 1 86 ? -10.802 -0.999 -7.214 1.00 90.81 86 GLN A CA 1
ATOM 655 C C . GLN A 1 86 ? -11.144 -1.919 -6.039 1.00 90.81 86 GLN A C 1
ATOM 657 O O . GLN A 1 86 ? -10.272 -2.536 -5.427 1.00 90.81 86 GLN A O 1
ATOM 662 N N . HIS A 1 87 ? -12.437 -2.054 -5.742 1.00 89.00 87 HIS A N 1
ATOM 663 C CA . HIS A 1 87 ? -12.917 -2.810 -4.579 1.00 89.00 87 HIS A CA 1
ATOM 664 C C . HIS A 1 87 ? -12.439 -4.270 -4.555 1.00 89.00 87 HIS A C 1
ATOM 666 O O . HIS A 1 87 ? -12.030 -4.761 -3.513 1.00 89.00 87 HIS A O 1
ATOM 672 N N . THR A 1 88 ? -12.392 -4.955 -5.702 1.00 92.06 88 THR A N 1
ATOM 673 C CA . THR A 1 88 ? -11.887 -6.339 -5.776 1.00 92.06 88 THR A CA 1
ATOM 674 C C . THR A 1 88 ? -10.403 -6.445 -5.421 1.00 92.06 88 THR A C 1
ATOM 676 O O . THR A 1 88 ? -9.977 -7.431 -4.823 1.00 92.06 88 THR A O 1
ATOM 679 N N . LEU A 1 89 ? -9.598 -5.445 -5.787 1.00 91.75 89 LEU A N 1
ATOM 680 C CA . LEU A 1 89 ? -8.192 -5.399 -5.401 1.00 91.75 89 LEU A CA 1
ATOM 681 C C . LEU A 1 89 ? -8.054 -5.058 -3.915 1.00 91.75 89 LEU A C 1
ATOM 683 O O . LEU A 1 89 ? -7.284 -5.717 -3.225 1.00 91.75 89 LEU A O 1
ATOM 687 N N . ALA A 1 90 ? -8.830 -4.092 -3.421 1.00 90.19 90 ALA A N 1
ATOM 688 C CA . ALA A 1 90 ? -8.883 -3.756 -2.002 1.00 90.19 90 ALA A CA 1
ATOM 689 C C . ALA A 1 90 ? -9.220 -4.998 -1.157 1.00 90.19 90 ALA A C 1
ATOM 691 O O . ALA A 1 90 ? -8.514 -5.303 -0.201 1.00 90.19 90 ALA A O 1
ATOM 692 N N . ASP A 1 91 ? -10.214 -5.787 -1.571 1.00 88.44 91 ASP A N 1
ATOM 693 C CA . ASP A 1 91 ? -10.587 -7.041 -0.912 1.00 88.44 91 ASP A CA 1
ATOM 694 C C . ASP A 1 91 ? -9.426 -8.045 -0.887 1.00 88.44 91 ASP A C 1
ATOM 696 O O . ASP A 1 91 ? -9.142 -8.652 0.144 1.00 88.44 91 ASP A O 1
ATOM 700 N N . ARG A 1 92 ? -8.713 -8.199 -2.008 1.00 90.56 92 ARG A N 1
ATOM 701 C CA . ARG A 1 92 ? -7.537 -9.078 -2.083 1.00 90.56 92 ARG A CA 1
ATOM 702 C C . ARG A 1 92 ? -6.411 -8.610 -1.168 1.00 90.56 92 ARG A C 1
ATOM 704 O O . ARG A 1 92 ? -5.791 -9.448 -0.523 1.00 90.56 92 ARG A O 1
ATOM 711 N N . ILE A 1 93 ? -6.141 -7.305 -1.120 1.00 90.00 93 ILE A N 1
ATOM 712 C CA . ILE A 1 93 ? -5.112 -6.720 -0.251 1.00 90.00 93 ILE A CA 1
ATOM 713 C C . ILE A 1 93 ? -5.485 -6.937 1.217 1.00 90.00 93 ILE A C 1
ATOM 715 O O . ILE A 1 93 ? -4.644 -7.381 1.996 1.00 90.00 93 ILE A O 1
ATOM 719 N N . PHE A 1 94 ? -6.751 -6.712 1.570 1.00 86.25 94 PHE A N 1
ATOM 720 C CA . PHE A 1 94 ? -7.263 -6.935 2.919 1.00 86.25 94 PHE A CA 1
ATOM 721 C C . PHE A 1 94 ? -7.131 -8.399 3.355 1.00 86.25 94 PHE A C 1
ATOM 723 O O . PHE A 1 94 ? -6.681 -8.670 4.461 1.00 86.25 94 PHE A O 1
ATOM 730 N N . GLU A 1 95 ? -7.456 -9.361 2.486 1.00 84.81 95 GLU A N 1
ATOM 731 C CA . GLU A 1 95 ? -7.285 -10.787 2.808 1.00 84.81 95 GLU A CA 1
ATOM 732 C C . GLU A 1 95 ? -5.816 -11.244 2.789 1.00 84.81 95 GLU A C 1
ATOM 734 O O . GLU A 1 95 ? -5.454 -12.201 3.475 1.00 84.81 95 GLU A O 1
ATOM 739 N N . ALA A 1 96 ? -4.944 -10.571 2.033 1.00 85.19 96 ALA A N 1
ATOM 740 C CA . ALA A 1 96 ? -3.504 -10.824 2.068 1.00 85.19 96 ALA A CA 1
ATOM 741 C C . ALA A 1 96 ? -2.832 -10.276 3.338 1.00 85.19 96 ALA A C 1
ATOM 743 O O . ALA A 1 96 ? -1.713 -10.695 3.660 1.00 85.19 96 ALA A O 1
ATOM 744 N N . TYR A 1 97 ? -3.496 -9.373 4.068 1.00 81.31 97 TYR A N 1
ATOM 745 C CA . TYR A 1 97 ? -3.039 -8.900 5.367 1.00 81.31 97 TYR A CA 1
ATOM 746 C C . TYR A 1 97 ? -3.136 -10.038 6.390 1.00 81.31 97 TYR A C 1
ATOM 748 O O . TYR A 1 97 ? -4.181 -10.350 6.953 1.00 81.31 97 TYR A O 1
ATOM 756 N N . ARG A 1 98 ? -2.003 -10.714 6.585 1.00 65.06 98 ARG A N 1
ATOM 757 C CA . ARG A 1 98 ? -1.900 -12.018 7.252 1.00 65.06 98 ARG A CA 1
ATOM 758 C C . ARG A 1 98 ? -1.900 -11.954 8.787 1.00 65.06 98 ARG A C 1
ATOM 760 O O . ARG A 1 98 ? -1.716 -12.989 9.426 1.00 65.06 98 ARG A O 1
ATOM 767 N N . ARG A 1 99 ? -2.037 -10.769 9.396 1.00 59.50 99 ARG A N 1
ATOM 768 C CA . ARG A 1 99 ? -2.156 -10.653 10.858 1.00 59.50 99 ARG A CA 1
ATOM 769 C C . ARG A 1 99 ? -3.495 -11.233 11.307 1.00 59.50 99 ARG A C 1
ATOM 771 O O . ARG A 1 99 ? -4.519 -11.008 10.675 1.00 59.50 99 ARG A O 1
ATOM 778 N N . GLU A 1 100 ? -3.476 -11.953 12.427 1.00 55.72 100 GLU A N 1
ATOM 779 C CA . GLU A 1 100 ? -4.695 -12.454 13.084 1.00 55.72 100 GLU A CA 1
ATOM 780 C C . GLU A 1 100 ? -5.616 -11.307 13.528 1.00 55.72 100 GLU A C 1
ATOM 782 O O . GLU A 1 100 ? -6.818 -11.489 13.700 1.00 55.72 100 GLU A O 1
ATOM 787 N N . ASP A 1 101 ? -5.040 -10.114 13.659 1.00 69.25 101 ASP A N 1
ATOM 788 C CA . ASP A 1 101 ? -5.705 -8.909 14.101 1.00 69.25 101 ASP A CA 1
ATOM 789 C C . ASP A 1 101 ? -6.025 -7.987 12.910 1.00 69.25 101 ASP A C 1
ATOM 791 O O . ASP A 1 101 ? -5.217 -7.151 12.492 1.00 69.25 101 ASP A O 1
ATOM 795 N N . LYS A 1 102 ? -7.226 -8.168 12.347 1.00 69.50 102 LYS A N 1
ATOM 796 C CA . LYS A 1 102 ? -7.802 -7.273 11.328 1.00 69.50 102 LYS A CA 1
ATOM 797 C C . LYS A 1 102 ? -8.120 -5.878 11.898 1.00 69.50 102 LYS A C 1
ATOM 799 O O . LYS A 1 102 ? -8.336 -4.952 11.123 1.00 69.50 102 LYS A O 1
ATOM 804 N N . GLU A 1 103 ? -8.125 -5.709 13.222 1.00 69.06 103 GLU A N 1
ATOM 805 C CA . GLU A 1 103 ? -8.328 -4.422 13.896 1.00 69.06 103 GLU A CA 1
ATOM 806 C C . GLU A 1 103 ? -7.024 -3.611 13.922 1.00 69.06 103 GLU A C 1
ATOM 808 O O . GLU A 1 103 ? -7.044 -2.409 13.669 1.00 69.06 103 GLU A O 1
ATOM 813 N N . ALA A 1 104 ? -5.867 -4.265 14.070 1.00 73.50 104 ALA A N 1
ATOM 814 C CA . ALA A 1 104 ? -4.558 -3.616 13.930 1.00 73.50 104 ALA A CA 1
ATOM 815 C C . ALA A 1 104 ? -4.342 -2.994 12.535 1.00 73.50 104 ALA A C 1
ATOM 817 O O . ALA A 1 104 ? -3.678 -1.965 12.414 1.00 73.50 104 ALA A O 1
ATOM 818 N N . PHE A 1 105 ? -4.941 -3.581 11.491 1.00 75.94 105 PHE A N 1
ATOM 819 C CA . PHE A 1 105 ? -4.917 -3.019 10.137 1.00 75.94 105 PHE A CA 1
ATOM 820 C C . PHE A 1 105 ? -5.591 -1.646 10.064 1.00 75.94 105 PHE A C 1
ATOM 822 O O . PHE A 1 105 ? -5.115 -0.759 9.362 1.00 75.94 105 PHE A O 1
ATOM 829 N N . LEU A 1 106 ? -6.692 -1.450 10.797 1.00 70.50 106 LEU A N 1
ATOM 830 C CA . LEU A 1 106 ? -7.382 -0.163 10.833 1.00 70.50 106 LEU A CA 1
ATOM 831 C C . LEU A 1 106 ? -6.539 0.924 11.477 1.00 70.50 106 LEU A C 1
ATOM 833 O O . LEU A 1 106 ? -6.515 2.040 10.971 1.00 70.50 106 LEU A O 1
ATOM 837 N N . VAL A 1 107 ? -5.874 0.602 12.585 1.00 72.38 107 VAL A N 1
ATOM 838 C CA . VAL A 1 107 ? -4.981 1.543 13.269 1.00 72.38 107 VAL A CA 1
ATOM 839 C C . VAL A 1 107 ? -3.829 1.932 12.342 1.00 72.38 107 VAL A C 1
ATOM 841 O O . VAL A 1 107 ? -3.456 3.099 12.276 1.00 72.38 107 VAL A O 1
ATOM 844 N N . GLU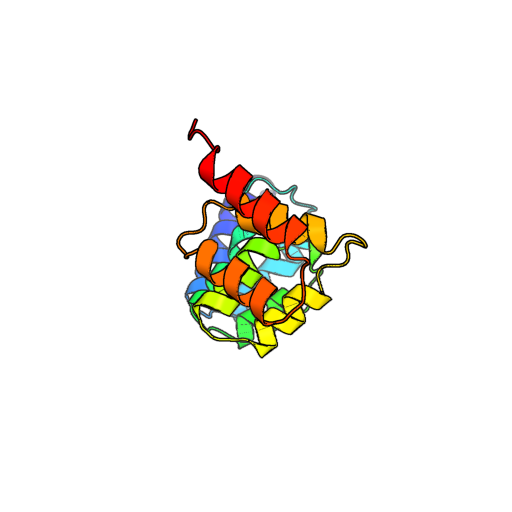 A 1 108 ? -3.313 0.976 11.565 1.00 76.06 108 GLU A N 1
ATOM 845 C CA . GLU A 1 108 ? -2.292 1.224 10.544 1.00 76.06 108 GLU A CA 1
ATOM 846 C C . GLU A 1 108 ? -2.823 2.161 9.443 1.00 76.06 108 GLU A C 1
ATOM 848 O O . GLU A 1 108 ? -2.228 3.206 9.195 1.00 76.06 108 GLU A O 1
ATOM 853 N N . VAL A 1 109 ? -3.999 1.874 8.872 1.00 78.25 109 VAL A N 1
ATOM 854 C CA . VAL A 1 109 ? -4.675 2.740 7.883 1.00 78.25 109 VAL A CA 1
ATOM 855 C C . VAL A 1 109 ? -4.948 4.148 8.432 1.00 78.25 109 VAL A C 1
ATOM 857 O O . VAL A 1 109 ? -4.775 5.130 7.711 1.00 78.25 109 VAL A O 1
ATOM 860 N N . ALA A 1 110 ? -5.355 4.262 9.696 1.00 71.19 110 ALA A N 1
ATOM 861 C CA . ALA A 1 110 ? -5.643 5.531 10.361 1.00 71.19 110 ALA A CA 1
ATOM 862 C C . ALA A 1 110 ? -4.373 6.350 10.655 1.00 71.19 110 ALA A C 1
ATOM 864 O O . ALA A 1 110 ? -4.399 7.577 10.580 1.00 71.19 110 ALA A O 1
ATOM 865 N N . GLY A 1 111 ? -3.258 5.677 10.956 1.00 70.75 111 GLY A N 1
ATOM 866 C CA . GLY A 1 111 ? -1.953 6.295 11.197 1.00 70.75 111 GLY A CA 1
ATOM 867 C C . GLY A 1 111 ? -1.192 6.694 9.929 1.00 70.75 111 GLY A C 1
ATOM 868 O O . GLY A 1 111 ? -0.170 7.375 10.025 1.00 70.75 111 GLY A O 1
ATOM 869 N N . HIS A 1 112 ? -1.662 6.297 8.742 1.00 71.44 112 HIS A N 1
ATOM 870 C CA . HIS A 1 112 ? -1.031 6.678 7.483 1.00 71.44 112 HIS A CA 1
ATOM 871 C C . HIS A 1 112 ? -1.327 8.137 7.110 1.00 71.44 112 HIS A C 1
ATOM 873 O O . HIS A 1 112 ? -2.469 8.528 6.853 1.00 71.44 112 HIS A O 1
ATOM 879 N N . GLU A 1 113 ? -0.264 8.934 6.954 1.00 56.22 113 GLU A N 1
ATOM 880 C CA . GLU A 1 113 ? -0.302 10.229 6.263 1.00 56.22 113 GLU A CA 1
ATOM 881 C C . GLU A 1 113 ? -0.436 10.012 4.746 1.00 56.22 113 GLU A C 1
ATOM 883 O O . GLU A 1 113 ? 0.444 10.340 3.954 1.00 56.22 113 GLU A O 1
ATOM 888 N N . ALA A 1 114 ? -1.530 9.390 4.322 1.00 54.56 114 ALA A N 1
ATOM 889 C CA . ALA A 1 114 ? -1.792 9.170 2.914 1.00 54.56 114 ALA A CA 1
ATOM 890 C C . ALA A 1 114 ? -2.106 10.503 2.210 1.00 54.56 114 ALA A C 1
ATOM 892 O O . ALA A 1 114 ? -2.792 11.372 2.749 1.00 54.56 114 ALA A O 1
ATOM 893 N N . ASN A 1 115 ? -1.709 10.620 0.940 1.00 52.75 115 ASN A N 1
ATOM 894 C CA . ASN A 1 115 ? -2.214 11.655 0.022 1.00 52.75 115 ASN A CA 1
ATOM 895 C C . ASN A 1 115 ? -3.716 11.478 -0.314 1.00 52.75 115 ASN A C 1
ATOM 897 O O . ASN A 1 115 ? -4.273 12.237 -1.108 1.00 52.75 115 ASN A O 1
ATOM 901 N N . TYR A 1 116 ? -4.363 10.461 0.261 1.00 60.72 116 TYR A N 1
ATOM 902 C CA . TYR A 1 116 ? -5.739 10.042 0.019 1.00 60.72 116 TYR A CA 1
ATOM 903 C C . TYR A 1 116 ? -6.555 10.144 1.313 1.00 60.72 116 TYR A C 1
ATOM 905 O O . TYR A 1 116 ? -6.007 10.116 2.414 1.00 60.72 116 TYR A O 1
ATOM 913 N N . SER A 1 117 ? -7.880 10.251 1.197 1.00 66.31 117 SER A N 1
ATOM 914 C CA . SER A 1 117 ? -8.758 10.358 2.367 1.00 66.31 117 SER A CA 1
ATOM 915 C C . SER A 1 117 ? -8.795 9.037 3.149 1.00 66.31 117 SER A C 1
ATOM 917 O O . SER A 1 117 ? -9.503 8.099 2.773 1.00 66.31 117 SER A O 1
ATOM 919 N N . HIS A 1 118 ? -8.060 8.966 4.263 1.00 69.00 118 HIS A N 1
ATOM 920 C CA . HIS A 1 118 ? -8.152 7.855 5.219 1.00 69.00 118 HIS A CA 1
ATOM 921 C C . HIS A 1 118 ? -9.582 7.708 5.765 1.00 69.00 118 HIS A C 1
ATOM 923 O O . HIS A 1 118 ? -10.046 6.587 5.942 1.00 69.00 118 HIS A O 1
ATOM 929 N N . ILE A 1 119 ? -10.335 8.811 5.896 1.00 75.44 119 ILE A N 1
ATOM 930 C CA . ILE A 1 119 ? -11.744 8.800 6.333 1.00 75.44 119 ILE A CA 1
ATOM 931 C C . ILE A 1 119 ? -12.609 7.963 5.383 1.00 75.44 119 ILE A C 1
ATOM 933 O O . ILE A 1 119 ? -13.327 7.080 5.838 1.00 75.44 119 ILE A O 1
ATOM 937 N N . ALA A 1 120 ? -12.496 8.171 4.066 1.00 77.56 120 ALA A N 1
ATOM 938 C CA . ALA A 1 120 ? -13.276 7.408 3.084 1.00 77.56 120 ALA A CA 1
ATOM 939 C C . ALA A 1 120 ? -12.927 5.909 3.107 1.00 77.56 120 ALA A C 1
ATOM 941 O O . ALA A 1 120 ? -13.780 5.048 2.902 1.00 77.56 120 ALA A O 1
ATOM 942 N N . THR A 1 121 ? -11.664 5.589 3.397 1.00 80.44 121 THR A N 1
ATOM 943 C CA . THR A 1 121 ? -11.201 4.202 3.534 1.00 80.44 121 THR A CA 1
ATOM 944 C C . THR A 1 121 ? -11.770 3.550 4.797 1.00 80.44 121 THR A C 1
ATOM 946 O O . THR A 1 121 ? -12.204 2.398 4.765 1.00 80.44 121 THR A O 1
ATOM 949 N N . MET A 1 122 ? -11.821 4.291 5.904 1.00 78.62 122 MET A N 1
ATOM 950 C CA . MET A 1 122 ? -12.419 3.834 7.157 1.00 78.62 122 MET A CA 1
ATOM 951 C C . MET A 1 122 ? -13.938 3.656 7.027 1.00 78.62 122 MET A C 1
ATOM 953 O O . MET A 1 122 ? -14.468 2.644 7.486 1.00 78.62 122 MET A O 1
ATOM 957 N N . GLU A 1 123 ? -14.632 4.584 6.360 1.00 81.56 123 GLU A N 1
ATOM 958 C CA . GLU A 1 123 ? -16.060 4.459 6.032 1.00 81.56 123 GLU A CA 1
ATOM 959 C C . GLU A 1 123 ? -16.318 3.217 5.174 1.00 81.56 123 GLU A C 1
ATOM 961 O O . GLU A 1 123 ? -17.186 2.413 5.508 1.00 81.56 123 GLU A O 1
ATOM 966 N N . PHE A 1 124 ? -15.501 2.978 4.141 1.00 83.38 124 PHE A N 1
ATOM 967 C CA . PHE A 1 124 ? -15.593 1.767 3.320 1.00 83.38 124 PHE A CA 1
ATOM 968 C C . PHE A 1 124 ? -15.473 0.485 4.159 1.00 83.38 124 PHE A C 1
ATOM 970 O O . PHE A 1 124 ? -16.243 -0.463 3.976 1.00 83.38 124 PHE A O 1
ATOM 977 N N . LEU A 1 125 ? -14.529 0.431 5.102 1.00 81.88 125 LEU A N 1
ATOM 978 C CA . LEU A 1 125 ? -14.355 -0.727 5.983 1.00 81.88 125 LEU A CA 1
ATOM 979 C C . LEU A 1 125 ? -15.553 -0.928 6.923 1.00 81.88 125 LEU A C 1
ATOM 981 O O . LEU A 1 125 ? -15.988 -2.069 7.123 1.00 81.88 125 LEU A O 1
ATOM 985 N N . TYR A 1 126 ? -16.109 0.159 7.461 1.00 82.56 126 TYR A N 1
ATOM 986 C CA . TYR A 1 126 ? -17.300 0.125 8.308 1.00 82.56 126 TYR A CA 1
ATOM 987 C C . TYR A 1 126 ? -18.545 -0.331 7.532 1.00 82.56 126 TYR A C 1
ATOM 989 O O . TYR A 1 126 ? -19.215 -1.284 7.940 1.00 82.56 126 TYR A O 1
ATOM 997 N N . ASP A 1 127 ? -18.814 0.273 6.375 1.00 85.69 127 ASP A N 1
ATOM 998 C CA . ASP A 1 127 ? -19.979 -0.029 5.535 1.00 85.69 127 ASP A CA 1
ATOM 999 C C . ASP A 1 127 ? -19.958 -1.471 5.022 1.00 85.69 127 ASP A C 1
ATOM 1001 O O . ASP A 1 127 ? -20.990 -2.146 4.946 1.00 85.69 127 ASP A O 1
ATOM 1005 N N . THR A 1 128 ? -18.762 -1.986 4.733 1.00 84.44 128 THR A N 1
ATOM 1006 C CA . THR A 1 128 ? -18.568 -3.379 4.317 1.00 84.44 128 THR A CA 1
ATOM 1007 C C . THR A 1 128 ? -18.529 -4.372 5.481 1.00 84.44 128 THR A C 1
ATOM 1009 O O . THR A 1 128 ? -18.339 -5.569 5.257 1.00 84.44 128 THR A O 1
ATOM 1012 N N . LYS A 1 129 ? -18.774 -3.911 6.718 1.00 84.44 129 LYS A N 1
ATOM 1013 C CA . LYS A 1 129 ? -18.837 -4.719 7.950 1.00 84.44 129 LYS A CA 1
ATOM 1014 C C . LYS A 1 129 ? -17.560 -5.506 8.237 1.00 84.44 129 LYS A C 1
ATOM 1016 O O . LYS A 1 129 ? -17.609 -6.572 8.850 1.00 84.44 129 LYS A O 1
ATOM 1021 N N . ARG A 1 130 ? -16.414 -4.991 7.791 1.00 78.06 130 ARG A N 1
ATOM 1022 C CA . ARG A 1 130 ? -15.103 -5.610 8.033 1.00 78.06 130 ARG A CA 1
ATOM 1023 C C . ARG A 1 130 ? -14.566 -5.309 9.423 1.00 78.06 130 ARG A C 1
ATOM 1025 O O . ARG A 1 130 ? -13.664 -5.999 9.884 1.00 78.06 130 ARG A O 1
ATOM 1032 N N . VAL A 1 131 ? -15.121 -4.285 10.067 1.00 76.38 131 VAL A N 1
ATOM 1033 C CA . VAL A 1 131 ? -14.652 -3.731 11.335 1.00 76.38 131 VAL A CA 1
ATOM 1034 C C . VAL A 1 131 ? -15.840 -3.384 12.225 1.00 76.38 131 VAL A C 1
ATOM 1036 O O . VAL A 1 131 ? -16.937 -3.101 11.734 1.00 76.38 131 VAL A O 1
ATOM 1039 N N . SER A 1 132 ? -15.647 -3.439 13.543 1.00 82.19 132 SER A N 1
ATOM 1040 C CA . SER A 1 132 ? -16.708 -3.106 14.493 1.00 82.19 132 SER A CA 1
ATOM 1041 C C . SER A 1 132 ? -16.892 -1.588 14.614 1.00 82.19 132 SER A C 1
ATOM 1043 O O . SER A 1 132 ? -15.964 -0.815 14.374 1.00 82.19 132 SER A O 1
ATOM 1045 N N . ARG A 1 133 ? -18.083 -1.148 15.044 1.00 82.31 133 ARG A N 1
ATOM 1046 C CA . ARG A 1 133 ? -18.342 0.273 15.332 1.00 82.31 133 ARG A CA 1
ATOM 1047 C C . ARG A 1 133 ? -17.396 0.828 16.401 1.00 82.31 133 ARG A C 1
ATOM 1049 O O . ARG A 1 133 ? -16.938 1.950 16.260 1.00 82.31 133 ARG A O 1
ATOM 1056 N N . GLY A 1 134 ? -17.089 0.038 17.433 1.00 81.56 134 GLY A N 1
ATOM 1057 C CA . GLY A 1 134 ? -16.166 0.453 18.493 1.00 81.56 134 GLY A CA 1
ATOM 1058 C C . GLY A 1 134 ? -14.758 0.706 17.957 1.00 81.56 134 GLY A C 1
ATOM 1059 O O . GLY A 1 134 ? -14.178 1.744 18.245 1.00 81.56 134 GLY A O 1
ATOM 1060 N N . THR A 1 135 ? -14.263 -0.193 17.103 1.00 77.19 135 THR A N 1
ATOM 1061 C CA . THR A 1 135 ? -12.948 -0.067 16.455 1.00 77.19 135 THR A CA 1
ATOM 1062 C C . THR A 1 135 ? -12.892 1.137 15.510 1.00 77.19 135 THR A C 1
ATOM 1064 O O . THR A 1 135 ? -11.894 1.849 15.465 1.00 77.19 135 THR A O 1
ATOM 1067 N N . PHE A 1 136 ? -13.971 1.393 14.763 1.00 81.31 136 PHE A N 1
ATOM 1068 C CA . PHE A 1 136 ? -14.083 2.582 13.917 1.00 81.31 136 PHE A CA 1
ATOM 1069 C C . PHE A 1 136 ? -14.048 3.875 14.747 1.00 81.31 136 PHE A C 1
ATOM 1071 O O . PHE A 1 136 ? -13.295 4.790 14.419 1.00 81.31 136 PHE A O 1
ATOM 1078 N N . ASP A 1 137 ? -14.825 3.937 15.832 1.00 82.56 137 ASP A N 1
ATOM 1079 C CA . ASP A 1 137 ? -14.885 5.104 16.717 1.00 82.56 137 ASP A CA 1
ATOM 1080 C C . ASP A 1 137 ? -13.517 5.373 17.385 1.00 82.56 137 ASP A C 1
ATOM 1082 O O . ASP A 1 137 ? -13.099 6.527 17.480 1.00 82.56 137 ASP A O 1
ATOM 1086 N N . GLU A 1 138 ? -12.793 4.325 17.797 1.00 78.62 138 GLU A N 1
ATOM 1087 C CA . GLU A 1 138 ? -11.434 4.420 18.357 1.00 78.62 138 GLU A CA 1
ATOM 1088 C C . GLU A 1 138 ? -10.430 4.964 17.333 1.00 78.62 138 GLU A C 1
ATOM 1090 O O . GLU A 1 138 ? -9.755 5.958 17.598 1.00 78.62 138 GLU A O 1
ATOM 1095 N N . ALA A 1 139 ? -10.406 4.399 16.123 1.00 75.31 139 ALA A N 1
ATOM 1096 C CA . ALA A 1 139 ? -9.533 4.875 15.055 1.00 75.31 139 ALA A CA 1
ATOM 1097 C C . ALA A 1 139 ? -9.829 6.341 14.669 1.00 75.31 139 ALA A C 1
ATOM 1099 O O . ALA A 1 139 ? -8.908 7.123 14.438 1.00 75.31 139 ALA A O 1
ATOM 1100 N N . MET A 1 140 ? -11.103 6.757 14.649 1.00 75.88 140 MET A N 1
ATOM 1101 C CA . MET A 1 140 ? -11.481 8.156 14.399 1.00 75.88 140 MET A CA 1
ATOM 1102 C C . MET A 1 140 ? -11.003 9.101 15.513 1.00 75.88 140 MET A C 1
ATOM 1104 O O . MET A 1 140 ? -10.612 10.237 15.229 1.00 75.88 140 MET A O 1
ATOM 1108 N N . MET A 1 141 ? -11.014 8.653 16.772 1.00 76.38 141 MET A N 1
ATOM 1109 C CA . MET A 1 141 ? -10.492 9.424 17.906 1.00 76.38 141 MET A CA 1
ATOM 1110 C C . MET A 1 141 ? -8.971 9.587 17.841 1.00 76.38 141 MET A C 1
ATOM 1112 O O . MET A 1 141 ? -8.465 10.682 18.104 1.00 76.38 141 MET A O 1
ATOM 1116 N N . ASP A 1 142 ? -8.247 8.544 17.443 1.00 73.94 142 ASP A N 1
ATOM 1117 C CA . ASP A 1 142 ? -6.796 8.607 17.250 1.00 73.94 142 ASP A CA 1
ATOM 1118 C C . ASP A 1 142 ? -6.430 9.622 16.159 1.00 73.94 142 ASP A C 1
ATOM 1120 O O . ASP A 1 142 ? -5.603 10.506 16.390 1.00 73.94 142 ASP A O 1
ATOM 1124 N N . VAL A 1 143 ? -7.129 9.599 15.017 1.00 70.31 143 VAL A N 1
ATOM 1125 C CA . VAL A 1 143 ? -6.946 10.592 13.940 1.00 70.31 143 VAL A CA 1
ATOM 1126 C C . VAL A 1 143 ? -7.235 12.013 14.439 1.00 70.31 143 VAL A C 1
ATOM 1128 O O . VAL A 1 143 ? -6.479 12.942 14.155 1.00 70.31 143 VAL A O 1
ATOM 1131 N N . ALA A 1 144 ? -8.310 12.203 15.211 1.00 72.06 144 ALA A N 1
ATOM 1132 C CA . ALA A 1 144 ? -8.707 13.516 15.722 1.00 72.06 144 ALA A CA 1
ATOM 1133 C C . ALA A 1 144 ? -7.751 14.087 16.787 1.00 72.06 144 ALA A C 1
ATOM 1135 O O . ALA A 1 144 ? -7.682 15.307 16.969 1.00 72.06 144 ALA A O 1
ATOM 1136 N N . THR A 1 145 ? -7.032 13.227 17.509 1.00 74.00 145 THR A N 1
ATOM 1137 C CA . THR A 1 145 ? -6.118 13.622 18.593 1.00 74.00 145 THR A CA 1
ATOM 1138 C C . THR A 1 145 ? -4.647 13.634 18.173 1.00 74.00 145 THR A C 1
ATOM 1140 O O . THR A 1 145 ? -3.809 14.166 18.912 1.00 74.00 145 THR A O 1
ATOM 1143 N N . TRP A 1 146 ? -4.333 13.146 16.967 1.00 65.44 146 TRP A N 1
ATOM 1144 C CA . TRP A 1 146 ? -2.990 13.163 16.396 1.00 65.44 146 TRP A CA 1
ATOM 1145 C C . TRP A 1 146 ? -2.451 14.594 16.259 1.00 65.44 146 TRP A C 1
ATOM 1147 O O . TRP A 1 146 ? -2.909 15.402 15.445 1.00 65.44 146 TRP A O 1
ATOM 1157 N N . ARG A 1 147 ? -1.425 14.928 17.049 1.00 50.88 147 ARG A N 1
ATOM 1158 C CA . ARG A 1 147 ? -0.656 16.169 16.882 1.00 50.88 147 ARG A CA 1
ATOM 1159 C C . ARG A 1 147 ? 0.494 15.911 15.921 1.00 50.88 147 ARG A C 1
ATOM 1161 O O . ARG A 1 147 ? 1.361 15.095 16.217 1.00 50.88 147 ARG A O 1
ATOM 1168 N N . ARG A 1 148 ? 0.512 16.632 14.796 1.00 46.25 148 ARG A N 1
ATOM 1169 C CA . ARG A 1 148 ? 1.647 16.609 13.863 1.00 46.25 148 ARG A CA 1
ATOM 1170 C C . ARG A 1 148 ? 2.945 16.987 14.608 1.00 46.25 148 ARG A C 1
ATOM 1172 O O . ARG A 1 148 ? 2.904 17.977 15.347 1.00 46.25 148 ARG A O 1
ATOM 1179 N N . PRO A 1 149 ? 4.034 16.211 14.465 1.00 48.16 149 PRO A N 1
ATOM 1180 C CA . PRO A 1 149 ? 5.350 16.577 14.987 1.00 48.16 149 PRO A CA 1
ATOM 1181 C C . PRO A 1 149 ? 5.948 17.799 14.276 1.00 48.16 149 PRO A C 1
ATOM 1183 O O . PRO A 1 149 ? 5.582 18.057 13.105 1.00 48.16 149 PRO A O 1
#

Foldseek 3Di:
DPPPPDDQQVLLVQLLVCLLVLVQVSVVVRVVVCVVVVRDDDPSQACSLLNNLLSVNVSNNCVVVVPQLVRYNLLSNLQSCVQVVVVVVNVVSLVSPPDPDSLVSLLSLLPDPHPGPSVSSLVVCVVVVVDDPVSSVVSVVCNVPDDDD

Sequence (149 aa):
MYMCYLASPAAFDALDAAAVNGHLDVGRYIVPHVKDKKYVHGTKAAGILAHAISARHMDVVEYLFGQDSSWWDLAEAFIAAVAVEQHTLADRIFEAYRREDKEAFLVEVAGHEANYSHIATMEFLYDTKRVSRGTFDEAMMDVATWRRP

Solvent-accessible surface area (backbone atoms only — not comparable to full-atom values): 8537 Å² total; per-residue (Å²): 144,86,88,82,86,71,69,63,66,57,49,38,53,50,42,33,54,21,24,51,71,50,36,45,70,57,39,66,60,48,53,60,60,50,57,79,64,64,69,77,89,72,78,62,52,35,53,33,57,15,41,6,46,66,57,61,22,59,74,36,34,54,56,58,63,71,44,73,61,89,65,42,32,53,47,56,26,29,47,28,20,49,75,70,70,35,55,73,56,24,52,52,41,58,68,62,53,79,59,95,52,70,65,59,49,48,48,49,37,50,69,48,89,56,102,57,68,48,65,63,43,51,49,50,38,48,78,69,64,74,50,53,71,67,60,51,53,50,38,53,48,52,55,74,65,63,74,84,130

Organism: NCBI:txid29920

Secondary structure (DSSP, 8-state):
---SSSTTHHHHHHHHHHHHHT-HHHHHHHHHHHHHTTPPP-STTTTHHHHHHHTT-HHHHHHHHTS-GGGS-HHHHHHHHHHTT-HHHHHHHHHH---S-HHHHHHHHHH---SS-HHHHHHHHHHTTSS-HHHHHHHHHHHHH----

Radius of gyration: 16.35 Å; Cα contacts (8 Å, |Δi|>4): 161; chains: 1; bounding box: 55×29×36 Å

Nearest PDB structures (foldseek):
  1wg0-assembly1_A  TM=5.061E-01  e=1.287E+00  Saccharomyces cerevisiae
  6sgb-assembly1_DH  TM=2.880E-01  e=6.160E-01  Trypanosoma brucei brucei
  7ane-assembly1_ag  TM=3.048E-01  e=5.619E+00  Leishmania major

pLDDT: mean 78.02, std 14.53, range [37.88, 95.56]

Mean predicted aligned error: 8.18 Å